Protein AF-A0A7X8LJY2-F1 (afdb_monomer_lite)

Sequence (165 aa):
MREQTPYDGSWGANAQLALDTINMRPTRGIPTSSGNCMQWSHIETLSGNPPGSYPDNPEQVYLDYRLRTGTCYIDQWIPKNPLSMKDRGFTSDTNREATTGAETIVRDGLVIDSPKAAVEHMEKFVFPHYLRWKKELQANIEAEVAKRIAAEVTVQELFAFFEVN

Radius of gyration: 21.51 Å; chains: 1; bounding box: 52×49×56 Å

pLDDT: mean 88.89, std 12.94, range [32.5, 98.25]

Foldseek 3Di:
DDDDDPQPPFFDPLRVQVVCVVVVHDDDADADADDDDLAQVLLCVQLVHDPPVCVVPQQVSNLSNCVSNSYQHYPDSCSCPSVLQYRPGNDPPRDDAPVRDDPWHADPNFTDPDPVSVVVCCVVPVVVVVVVVVVVCVVPVVVVVVVVVVVNVVVSVSRTGDPPD

Secondary structure (DSSP, 8-state):
-PPPPTTTT-B-HHHHHHHHHHTT---SS--BS------HHHHHHHHTPPTTHHHHSHHHHHHHHHHHTTBS--S---TTGGGGT-TTS--TTSPP-TTTT-SS-EETTEE--SHHHHHHHIIIIIHHHHHHHHHHHHHTHHHHHHHHHHHHHHHHHHHHB----

Structure (mmCIF, N/CA/C/O backbone):
data_AF-A0A7X8LJY2-F1
#
_entry.id   AF-A0A7X8LJY2-F1
#
loop_
_atom_site.group_PDB
_atom_site.id
_atom_site.type_symbol
_atom_site.label_atom_id
_atom_site.label_alt_id
_atom_site.label_comp_id
_atom_site.label_asym_id
_atom_site.label_entity_id
_atom_site.label_seq_id
_atom_site.pdbx_PDB_ins_code
_atom_site.Cartn_x
_atom_site.Cartn_y
_atom_site.Cartn_z
_atom_site.occupancy
_atom_site.B_iso_or_equiv
_atom_site.auth_seq_id
_atom_site.auth_comp_id
_atom_site.auth_asym_id
_atom_site.auth_atom_id
_atom_site.pdbx_PDB_model_num
ATOM 1 N N . MET A 1 1 ? -3.889 29.029 25.581 1.00 40.31 1 MET A N 1
ATOM 2 C CA . MET A 1 1 ? -5.077 28.581 24.825 1.00 40.31 1 MET A CA 1
ATOM 3 C C . MET A 1 1 ? -4.573 27.702 23.701 1.00 40.31 1 MET A C 1
ATOM 5 O O . MET A 1 1 ? -3.695 28.162 22.988 1.00 40.31 1 MET A O 1
ATOM 9 N N . ARG A 1 2 ? -5.021 26.446 23.596 1.00 48.47 2 ARG A N 1
ATOM 10 C CA . ARG A 1 2 ? -4.807 25.686 22.356 1.00 48.47 2 ARG A CA 1
ATOM 11 C C . ARG A 1 2 ? -5.765 26.265 21.318 1.00 48.47 2 ARG A C 1
ATOM 13 O O . ARG A 1 2 ? -6.932 26.462 21.648 1.00 48.47 2 ARG A O 1
ATOM 20 N N . GLU A 1 3 ? -5.258 26.596 20.137 1.00 48.84 3 GLU A N 1
ATOM 21 C CA . GLU A 1 3 ? -6.114 26.860 18.981 1.00 48.84 3 GLU A CA 1
ATOM 22 C C . GLU A 1 3 ? -6.939 25.603 18.716 1.00 48.84 3 GLU A C 1
ATOM 24 O O . GLU A 1 3 ? -6.380 24.505 18.667 1.00 48.84 3 GLU A O 1
ATOM 29 N N . GLN A 1 4 ? -8.259 25.764 18.614 1.00 50.59 4 GLN A N 1
ATOM 30 C CA . GLN A 1 4 ? -9.123 24.675 18.183 1.00 50.59 4 GLN A CA 1
ATOM 31 C C . GLN A 1 4 ? -8.811 24.387 16.724 1.00 50.59 4 GLN A C 1
ATOM 33 O O . GLN A 1 4 ? -8.939 25.266 15.869 1.00 50.59 4 GLN A O 1
ATOM 38 N N . THR A 1 5 ? -8.379 23.165 16.444 1.00 54.94 5 THR A N 1
ATOM 39 C CA . THR A 1 5 ? -8.263 22.712 15.063 1.00 54.94 5 THR A CA 1
ATOM 40 C C . THR A 1 5 ? -9.654 22.317 14.560 1.00 54.94 5 THR A C 1
ATOM 42 O O . THR A 1 5 ? -10.510 21.954 15.370 1.00 54.94 5 THR A O 1
ATOM 45 N N . PRO A 1 6 ? -9.913 22.317 13.240 1.00 56.78 6 PRO A N 1
ATOM 46 C CA . PRO A 1 6 ? -11.151 21.755 12.681 1.00 56.78 6 PRO A CA 1
ATOM 47 C C . PRO A 1 6 ? -11.368 20.262 13.016 1.00 56.78 6 PRO A C 1
ATOM 49 O O . PRO A 1 6 ? -12.396 19.697 12.660 1.00 56.78 6 PRO A O 1
ATOM 52 N N . TYR A 1 7 ? -10.418 19.631 13.712 1.00 58.66 7 TYR A N 1
ATOM 53 C CA . TYR A 1 7 ? -10.412 18.233 14.127 1.00 58.66 7 TYR A CA 1
ATOM 54 C C . TYR A 1 7 ? -10.678 18.049 15.630 1.00 58.66 7 TYR A C 1
ATOM 56 O O . TYR A 1 7 ? -10.609 16.936 16.153 1.00 58.66 7 TYR A O 1
ATOM 64 N N . ASP A 1 8 ? -10.966 19.125 16.362 1.00 59.38 8 ASP A N 1
ATOM 65 C CA . ASP A 1 8 ? -11.275 19.052 17.785 1.00 59.38 8 ASP A CA 1
ATOM 66 C C . ASP A 1 8 ? -12.673 18.435 17.994 1.00 59.38 8 ASP A C 1
ATOM 68 O O . ASP A 1 8 ? -13.694 19.040 17.679 1.00 59.38 8 ASP A O 1
ATOM 72 N N . GLY A 1 9 ? -12.722 17.226 18.569 1.00 61.38 9 GLY A N 1
ATOM 73 C CA . GLY A 1 9 ? -13.963 16.594 19.045 1.00 61.38 9 GLY A CA 1
ATOM 74 C C . GLY A 1 9 ? -14.630 15.566 18.120 1.00 61.38 9 GLY A C 1
ATOM 75 O O . GLY A 1 9 ? -15.662 15.025 18.504 1.00 61.38 9 GLY A O 1
ATOM 76 N N . SER A 1 10 ? -14.052 15.241 16.959 1.00 67.75 10 SER A N 1
ATOM 77 C CA . SER A 1 10 ? -14.637 14.310 15.971 1.00 67.75 10 SER A CA 1
ATOM 78 C C . SER A 1 10 ? -13.785 13.063 15.683 1.00 67.75 10 SER A C 1
ATOM 80 O O . SER A 1 10 ? -13.842 12.493 14.601 1.00 67.75 10 SER A O 1
ATOM 82 N N . TRP A 1 11 ? -12.986 12.604 16.645 1.00 75.62 11 TRP A N 1
ATOM 83 C CA . TRP A 1 11 ? -12.017 11.527 16.423 1.00 75.62 11 TRP A CA 1
ATOM 84 C C . TRP A 1 11 ? -12.718 10.174 16.260 1.00 75.62 11 TRP A C 1
ATOM 86 O O . TRP A 1 11 ? -13.494 9.768 17.125 1.00 75.62 11 TRP A O 1
ATOM 96 N N . GLY A 1 12 ? -12.397 9.449 15.186 1.00 81.75 12 GLY A N 1
ATOM 97 C CA . GLY A 1 12 ? -12.793 8.053 15.007 1.00 81.75 12 GLY A CA 1
ATOM 98 C C . GLY A 1 12 ? -12.291 7.155 16.149 1.00 81.75 12 GLY A C 1
ATOM 99 O O . GLY A 1 12 ? -11.300 7.461 16.817 1.00 81.75 12 GLY A O 1
ATOM 100 N N . ALA A 1 13 ? -12.945 6.007 16.362 1.00 89.31 13 ALA A N 1
ATOM 101 C CA . ALA A 1 13 ? -12.645 5.102 17.483 1.00 89.31 13 ALA A CA 1
ATOM 102 C C . ALA A 1 13 ? -11.156 4.712 17.582 1.00 89.31 13 ALA A C 1
ATOM 104 O O . ALA A 1 13 ? -10.594 4.674 18.676 1.00 89.31 13 ALA A O 1
ATOM 105 N N . ASN A 1 14 ? -10.495 4.473 16.445 1.00 92.25 14 ASN A N 1
ATOM 106 C CA . ASN A 1 14 ? -9.077 4.108 16.418 1.00 92.25 14 ASN A CA 1
ATOM 107 C C . ASN A 1 14 ? -8.152 5.294 16.706 1.00 92.25 14 ASN A C 1
ATOM 109 O O . ASN A 1 14 ? -7.110 5.123 17.337 1.00 92.25 14 ASN A O 1
ATOM 113 N N . ALA A 1 15 ? -8.523 6.498 16.275 1.00 90.00 15 ALA A N 1
ATOM 114 C CA . ALA A 1 15 ? -7.761 7.705 16.572 1.00 90.00 15 ALA A CA 1
ATOM 115 C C . ALA A 1 15 ? -7.847 8.037 18.074 1.00 90.00 15 ALA A C 1
ATOM 117 O O . ALA A 1 15 ? -6.838 8.360 18.703 1.00 90.00 15 ALA A O 1
ATOM 118 N N . GLN A 1 16 ? -9.022 7.838 18.682 1.00 89.06 16 GLN A N 1
ATOM 119 C CA . GLN A 1 16 ? -9.191 7.921 20.132 1.00 89.06 16 GLN A CA 1
ATOM 120 C C . GLN A 1 16 ? -8.395 6.828 20.866 1.00 89.06 16 GLN A C 1
ATOM 122 O O . GLN A 1 16 ? -7.699 7.133 21.833 1.00 89.06 16 GLN A O 1
ATOM 127 N N . LEU A 1 17 ? -8.409 5.581 20.374 1.00 91.69 17 LEU A N 1
ATOM 128 C CA . LEU A 1 17 ? -7.574 4.492 20.901 1.00 91.69 17 LEU A CA 1
ATOM 129 C C . LEU A 1 17 ? -6.084 4.867 20.893 1.00 91.69 17 LEU A C 1
ATOM 131 O O . LEU A 1 17 ? -5.381 4.615 21.876 1.00 91.69 17 LEU A O 1
ATOM 135 N N . ALA A 1 18 ? -5.598 5.480 19.812 1.00 92.38 18 ALA A N 1
ATOM 136 C CA . ALA A 1 18 ? -4.219 5.947 19.713 1.00 92.38 18 ALA A CA 1
ATOM 137 C C . ALA A 1 18 ? -3.913 7.036 20.749 1.00 92.38 18 ALA A C 1
ATOM 139 O O . ALA A 1 18 ? -2.926 6.928 21.480 1.00 92.38 18 ALA A O 1
ATOM 140 N N . LEU A 1 19 ? -4.783 8.042 20.875 1.00 91.00 19 LEU A N 1
ATOM 141 C CA . LEU A 1 19 ? -4.632 9.118 21.855 1.00 91.00 19 LEU A CA 1
ATOM 142 C C . LEU A 1 19 ? -4.649 8.597 23.299 1.00 91.00 19 LEU A C 1
ATOM 144 O O . LEU A 1 19 ? -3.821 9.005 24.115 1.00 91.00 19 LEU A O 1
ATOM 148 N N . ASP A 1 20 ? -5.569 7.694 23.632 1.00 92.75 20 ASP A N 1
ATOM 149 C CA . ASP A 1 20 ? -5.651 7.096 24.966 1.00 92.75 20 ASP A CA 1
ATOM 150 C C . ASP A 1 20 ? -4.409 6.259 25.284 1.00 92.75 20 ASP A C 1
ATOM 152 O O . ASP A 1 20 ? -3.886 6.341 26.398 1.00 92.75 20 ASP A O 1
ATOM 156 N N . THR A 1 21 ? -3.888 5.533 24.290 1.00 94.50 21 THR A N 1
ATOM 157 C CA . THR A 1 21 ? -2.645 4.759 24.413 1.00 94.50 21 THR A CA 1
ATOM 158 C C . THR A 1 21 ? -1.438 5.672 24.650 1.00 94.50 21 THR A C 1
ATOM 160 O O . THR A 1 21 ? -0.659 5.417 25.564 1.00 94.50 21 THR A O 1
ATOM 163 N N . ILE A 1 22 ? -1.300 6.772 23.898 1.00 94.12 22 ILE A N 1
ATOM 164 C CA . ILE A 1 22 ? -0.229 7.772 24.095 1.00 94.12 22 ILE A CA 1
ATOM 165 C C . ILE A 1 22 ? -0.303 8.391 25.497 1.00 94.12 22 ILE A C 1
ATOM 167 O O . ILE A 1 22 ? 0.721 8.615 26.139 1.00 94.12 22 ILE A O 1
ATOM 171 N N . ASN A 1 23 ? -1.516 8.630 25.997 1.00 96.12 23 ASN A N 1
ATOM 172 C CA . ASN A 1 23 ? -1.750 9.148 27.345 1.00 96.12 23 ASN A CA 1
ATOM 173 C C . ASN A 1 23 ? -1.626 8.083 28.447 1.00 96.12 23 ASN A C 1
ATOM 175 O O . ASN A 1 23 ? -1.959 8.368 29.598 1.00 96.12 23 ASN A O 1
ATOM 179 N N . MET A 1 24 ? -1.167 6.870 28.116 1.00 95.75 24 MET A N 1
ATOM 180 C CA . MET A 1 24 ? -0.965 5.763 29.055 1.00 95.75 24 MET A CA 1
ATOM 181 C C . MET A 1 24 ? -2.237 5.372 29.824 1.00 95.75 24 MET A C 1
ATOM 183 O O . MET A 1 24 ? -2.173 4.882 30.954 1.00 95.75 24 MET A O 1
ATOM 187 N N . ARG A 1 25 ? -3.413 5.590 29.228 1.00 96.50 25 ARG A N 1
ATOM 188 C CA . ARG A 1 25 ? -4.679 5.116 29.792 1.00 96.50 25 ARG A CA 1
ATOM 189 C C . ARG A 1 25 ? -4.815 3.613 29.525 1.00 96.50 25 ARG A C 1
ATOM 191 O O . ARG A 1 25 ? -4.350 3.142 28.489 1.00 96.50 25 ARG A O 1
ATOM 198 N N . PRO A 1 26 ? -5.470 2.844 30.411 1.00 96.06 26 PRO A N 1
ATOM 199 C CA . PRO A 1 26 ? -5.818 1.462 30.102 1.00 96.06 26 PRO A CA 1
ATOM 200 C C . PRO A 1 26 ? -6.718 1.402 28.862 1.00 96.06 26 PRO A C 1
ATOM 202 O O . PRO A 1 26 ? -7.824 1.942 28.870 1.00 96.06 26 PRO A O 1
ATOM 205 N N . THR A 1 27 ? -6.255 0.740 27.805 1.00 94.88 27 THR A N 1
ATOM 206 C CA . THR A 1 27 ? -6.997 0.561 26.552 1.00 94.88 27 THR A CA 1
ATOM 207 C C . THR A 1 27 ? -7.187 -0.920 26.236 1.00 94.88 27 THR A C 1
ATOM 209 O O . THR A 1 27 ? -6.464 -1.790 26.725 1.00 94.88 27 THR A O 1
ATOM 212 N N . ARG A 1 28 ? -8.194 -1.226 25.412 1.00 93.00 28 ARG A N 1
ATOM 213 C CA . ARG A 1 28 ? -8.397 -2.560 24.839 1.00 93.00 28 ARG A CA 1
ATOM 214 C C . ARG A 1 28 ? -8.115 -2.494 23.342 1.00 93.00 28 ARG A C 1
ATOM 216 O O . ARG A 1 28 ? -8.880 -1.878 22.610 1.00 93.00 28 ARG A O 1
ATOM 223 N N . GLY A 1 29 ? -7.055 -3.170 22.908 1.00 91.12 29 GLY A N 1
ATOM 224 C CA . GLY A 1 29 ? -6.587 -3.162 21.520 1.00 91.12 29 GLY A CA 1
ATOM 225 C C . GLY A 1 29 ? -5.207 -2.523 21.387 1.00 91.12 29 GLY A C 1
ATOM 226 O O . GLY A 1 29 ? -4.613 -2.106 22.377 1.00 91.12 29 GLY A O 1
ATOM 227 N N . ILE A 1 30 ? -4.691 -2.482 20.159 1.00 91.69 30 ILE A N 1
ATOM 228 C CA . ILE A 1 30 ? -3.392 -1.886 19.831 1.00 91.69 30 ILE A CA 1
ATOM 229 C C . ILE A 1 30 ? -3.631 -0.909 18.675 1.00 91.69 30 ILE A C 1
ATOM 231 O O . ILE A 1 30 ? -4.089 -1.359 17.623 1.00 91.69 30 ILE A O 1
ATOM 235 N N . PRO A 1 31 ? -3.367 0.400 18.839 1.00 92.81 31 PRO A N 1
ATOM 236 C CA . PRO A 1 31 ? -3.426 1.327 17.718 1.00 92.81 31 PRO A CA 1
ATOM 237 C C . PRO A 1 31 ? -2.319 0.988 16.717 1.00 92.81 31 PRO A C 1
ATOM 239 O O . PRO A 1 31 ? -1.178 0.723 17.104 1.00 92.81 31 PRO A O 1
ATOM 242 N N . THR A 1 32 ? -2.643 1.002 15.427 1.00 90.56 32 THR A N 1
ATOM 243 C CA . THR A 1 32 ? -1.694 0.699 14.353 1.00 90.56 32 THR A CA 1
ATOM 244 C C . THR A 1 32 ? -1.631 1.834 13.334 1.00 90.56 32 THR A C 1
ATOM 246 O O . THR A 1 32 ? -2.608 2.533 13.080 1.00 90.56 32 THR A O 1
ATOM 249 N N . SER A 1 33 ? -0.451 2.027 12.748 1.00 82.19 33 SER A N 1
ATOM 250 C CA . SER A 1 33 ? -0.214 2.967 11.639 1.00 82.19 33 SER A CA 1
ATOM 251 C C . SER A 1 33 ? 0.277 2.269 10.366 1.00 82.19 33 SER A C 1
ATOM 253 O O . SER A 1 33 ? 0.356 2.876 9.302 1.00 82.19 33 SER A O 1
ATOM 255 N N . SER A 1 34 ? 0.647 0.987 10.465 1.00 77.56 34 SER A N 1
ATOM 256 C CA . SER A 1 34 ? 1.225 0.205 9.371 1.00 77.56 34 SER A CA 1
ATOM 257 C C . SER A 1 34 ? 0.875 -1.278 9.504 1.00 77.56 34 SER A C 1
ATOM 259 O O . SER A 1 34 ? 0.621 -1.775 10.600 1.00 77.56 34 SER A O 1
ATOM 261 N N . GLY A 1 35 ? 0.847 -1.987 8.369 1.00 83.62 35 GLY A N 1
ATOM 262 C CA . GLY A 1 35 ? 0.637 -3.439 8.332 1.00 83.62 35 GLY A CA 1
ATOM 263 C C . GLY A 1 35 ? -0.054 -3.912 7.057 1.00 83.62 35 GLY A C 1
ATOM 264 O O . GLY A 1 35 ? -1.269 -4.035 7.030 1.00 83.62 35 GLY A O 1
ATOM 265 N N . ASN A 1 36 ? 0.693 -4.155 5.981 1.00 87.00 36 ASN A N 1
ATOM 266 C CA . ASN A 1 36 ? 0.108 -4.620 4.720 1.00 87.00 36 ASN A CA 1
ATOM 267 C C . ASN A 1 36 ? -0.026 -6.147 4.722 1.00 87.00 36 ASN A C 1
ATOM 269 O O . ASN A 1 36 ? 0.963 -6.859 4.549 1.00 87.00 36 ASN A O 1
ATOM 273 N N . CYS A 1 37 ? -1.245 -6.656 4.901 1.00 92.12 37 CYS A N 1
ATOM 274 C CA . CYS A 1 37 ? -1.529 -8.070 4.682 1.00 92.12 37 CYS A CA 1
ATOM 275 C C . CYS A 1 37 ? -1.733 -8.340 3.186 1.00 92.12 37 CYS A C 1
ATOM 277 O O . CYS A 1 37 ? -2.467 -7.611 2.522 1.00 92.12 37 CYS A O 1
ATOM 279 N N . MET A 1 38 ? -1.084 -9.386 2.670 1.00 93.12 38 MET A N 1
ATOM 280 C CA . MET A 1 38 ? -1.198 -9.805 1.266 1.00 93.12 38 MET A CA 1
ATOM 281 C C . MET A 1 38 ? -2.064 -11.057 1.079 1.00 93.12 38 MET A C 1
ATOM 283 O O . MET A 1 38 ? -2.393 -11.401 -0.049 1.00 93.12 38 MET A O 1
ATOM 287 N N . GLN A 1 39 ? -2.430 -11.738 2.166 1.00 95.00 39 GLN A N 1
ATOM 288 C CA . GLN A 1 39 ? -3.201 -12.978 2.130 1.00 95.00 39 GLN A CA 1
ATOM 289 C C . GLN A 1 39 ? -4.690 -12.680 2.320 1.00 95.00 39 GLN A C 1
ATOM 291 O O . GLN A 1 39 ? -5.097 -12.176 3.368 1.00 95.00 39 GLN A O 1
ATOM 296 N N . TRP A 1 40 ? -5.498 -13.000 1.310 1.00 96.12 40 TRP A N 1
ATOM 297 C CA . TRP A 1 40 ? -6.913 -12.616 1.236 1.00 96.12 40 TRP A CA 1
ATOM 298 C C . TRP A 1 40 ? -7.721 -13.167 2.411 1.00 96.12 40 TRP A C 1
ATOM 300 O O . TRP A 1 40 ? -8.398 -12.411 3.097 1.00 96.12 40 TRP A O 1
ATOM 310 N N . SER A 1 41 ? -7.556 -14.449 2.724 1.00 96.69 41 SER A N 1
ATOM 311 C CA . SER A 1 41 ? -8.233 -15.127 3.833 1.00 96.69 41 SER A CA 1
ATOM 312 C C . SER A 1 41 ? -7.968 -14.473 5.190 1.00 96.69 41 SER A C 1
ATOM 314 O O . SER A 1 41 ? -8.858 -14.436 6.040 1.00 96.69 41 SER A O 1
ATOM 316 N N . HIS A 1 42 ? -6.773 -13.914 5.409 1.00 96.62 42 HIS A N 1
ATOM 317 C CA . HIS A 1 42 ? -6.476 -13.155 6.625 1.00 96.62 42 HIS A CA 1
ATOM 318 C C . HIS A 1 42 ? -7.202 -11.810 6.640 1.00 96.62 42 HIS A C 1
ATOM 320 O O . HIS A 1 42 ? -7.757 -11.442 7.674 1.00 96.62 42 HIS A O 1
ATOM 326 N N . ILE A 1 43 ? -7.228 -11.096 5.510 1.00 97.06 43 ILE A N 1
ATOM 327 C CA . ILE A 1 43 ? -7.958 -9.829 5.375 1.00 97.06 43 ILE A CA 1
ATOM 328 C C . ILE A 1 43 ? -9.454 -10.068 5.624 1.00 97.06 43 ILE A C 1
ATOM 330 O O . ILE A 1 43 ? -10.061 -9.367 6.428 1.00 97.06 43 ILE A O 1
ATOM 334 N N . GLU A 1 44 ? -10.046 -11.096 5.020 1.00 97.88 44 GLU A N 1
ATOM 335 C CA . GLU A 1 44 ? -11.458 -11.472 5.193 1.00 97.88 44 GLU A CA 1
ATOM 336 C C . GLU A 1 44 ? -11.765 -11.859 6.645 1.00 97.88 44 GLU A C 1
ATOM 338 O O . GLU A 1 44 ? -12.670 -11.304 7.264 1.00 97.88 44 GLU A O 1
ATOM 343 N N . THR A 1 45 ? -10.945 -12.727 7.244 1.00 97.56 45 THR A N 1
ATOM 344 C CA . THR A 1 45 ? -11.130 -13.163 8.638 1.00 97.56 45 THR A CA 1
ATOM 345 C C . THR A 1 45 ? -11.057 -11.988 9.614 1.00 97.56 45 THR A C 1
ATOM 347 O O . THR A 1 45 ? -11.903 -11.856 10.497 1.00 97.56 45 THR A O 1
ATOM 350 N N . LEU A 1 46 ? -10.056 -11.116 9.464 1.00 95.81 46 LEU A N 1
ATOM 351 C CA . LEU A 1 46 ? -9.826 -9.997 10.381 1.00 95.81 46 LEU A CA 1
ATOM 352 C C . LEU A 1 46 ? -10.793 -8.830 10.134 1.00 95.81 46 LEU A C 1
ATOM 354 O O . LEU A 1 46 ? -11.175 -8.145 11.083 1.00 95.81 46 LEU A O 1
ATOM 358 N N . SER A 1 47 ? -11.246 -8.638 8.893 1.00 96.06 47 SER A N 1
ATOM 359 C CA . SER A 1 47 ? -12.356 -7.732 8.565 1.00 96.06 47 SER A CA 1
ATOM 360 C C . SER A 1 47 ? -13.720 -8.286 8.987 1.00 96.06 47 SER A C 1
ATOM 362 O O . SER A 1 47 ? -14.682 -7.532 9.074 1.00 96.06 47 SER A O 1
ATOM 364 N N . GLY A 1 48 ? -13.817 -9.588 9.275 1.00 97.31 48 GLY A N 1
ATOM 365 C CA . GLY A 1 48 ? -15.066 -10.300 9.543 1.00 97.31 48 GLY A CA 1
ATOM 366 C C . GLY A 1 48 ? -16.010 -10.386 8.345 1.00 97.31 48 GLY A C 1
ATOM 367 O O . GLY A 1 48 ? -17.203 -10.613 8.548 1.00 97.31 48 GLY A O 1
ATOM 368 N N . ASN A 1 49 ? -15.494 -10.197 7.131 1.00 98.06 49 ASN A N 1
ATOM 369 C CA . ASN A 1 49 ? -16.238 -10.445 5.906 1.00 98.06 49 ASN A CA 1
ATOM 370 C C . ASN A 1 49 ? -16.194 -11.946 5.541 1.00 98.06 49 ASN A C 1
ATOM 372 O O . ASN A 1 49 ? -15.254 -12.648 5.927 1.00 98.06 49 ASN A O 1
ATOM 376 N N . PRO A 1 50 ? -17.198 -12.478 4.814 1.00 97.81 50 PRO A N 1
ATOM 377 C CA . PRO A 1 50 ? -17.216 -13.883 4.412 1.00 97.81 50 PRO A CA 1
ATOM 378 C C . PRO A 1 50 ? -16.015 -14.271 3.528 1.00 97.81 50 PRO A C 1
ATOM 380 O O . PRO A 1 50 ? -15.517 -13.423 2.779 1.00 97.81 50 PRO A O 1
ATOM 383 N N . PRO A 1 51 ? -15.585 -15.548 3.545 1.00 97.62 51 PRO A N 1
ATOM 384 C CA . PRO A 1 51 ? -14.562 -16.038 2.627 1.00 97.62 51 PRO A CA 1
ATOM 385 C C . PRO A 1 51 ? -14.916 -15.777 1.157 1.00 97.62 51 PRO A C 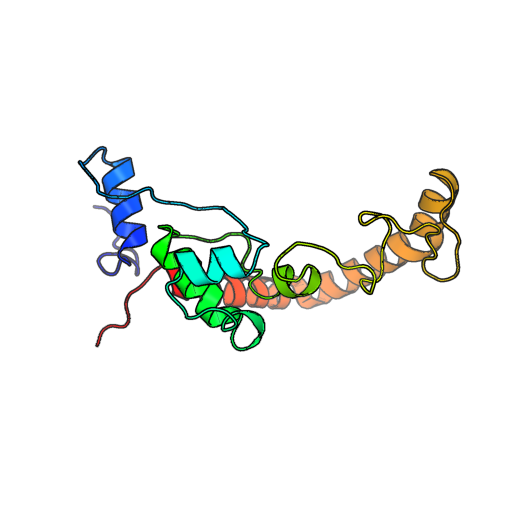1
ATOM 387 O O . PRO A 1 51 ? -16.036 -16.066 0.733 1.00 97.62 51 PRO A O 1
ATOM 390 N N . GLY A 1 52 ? -13.956 -15.269 0.385 1.00 96.19 52 GLY A N 1
ATOM 391 C CA . GLY A 1 52 ? -14.107 -14.932 -1.036 1.00 96.19 52 GLY A CA 1
ATOM 392 C C . GLY A 1 52 ? -14.623 -13.518 -1.324 1.00 96.19 52 GLY A C 1
ATOM 393 O O . GLY A 1 52 ? -14.721 -13.144 -2.488 1.00 96.19 52 GLY A O 1
ATOM 394 N N . SER A 1 53 ? -14.923 -12.718 -0.300 1.00 97.44 53 SER A N 1
ATOM 395 C CA . SER A 1 53 ? -15.389 -11.331 -0.453 1.00 97.44 53 SER A CA 1
ATOM 396 C C . SER A 1 53 ? -14.310 -10.350 -0.917 1.00 97.44 53 SER A C 1
ATOM 398 O O . SER A 1 53 ? -14.621 -9.341 -1.550 1.00 97.44 53 SER A O 1
ATOM 400 N N . TYR A 1 54 ? -13.040 -10.619 -0.614 1.00 97.31 54 TYR A N 1
ATOM 401 C CA . TYR A 1 54 ? -11.945 -9.708 -0.917 1.00 97.31 54 TYR A CA 1
ATOM 402 C C . TYR A 1 54 ? -11.729 -9.446 -2.419 1.00 97.31 54 TYR A C 1
ATOM 404 O O . TYR A 1 54 ? -11.624 -8.277 -2.787 1.00 97.31 54 TYR A O 1
ATOM 412 N N . PRO A 1 55 ? -11.667 -10.455 -3.315 1.00 96.12 55 PRO A N 1
ATOM 413 C CA . PRO A 1 55 ? -11.531 -10.189 -4.749 1.00 96.12 55 PRO A CA 1
ATOM 414 C C . PRO A 1 55 ? -12.723 -9.426 -5.348 1.00 96.12 55 PRO A C 1
ATOM 416 O O . PRO A 1 55 ? -12.524 -8.671 -6.298 1.00 96.12 55 PRO A O 1
ATOM 419 N N . ASP A 1 56 ? -13.924 -9.581 -4.784 1.00 96.81 56 ASP A N 1
ATOM 420 C CA . ASP A 1 56 ? -15.144 -8.929 -5.274 1.00 96.81 56 ASP A CA 1
ATOM 421 C C . ASP A 1 56 ? -15.253 -7.466 -4.816 1.00 96.81 56 ASP A C 1
ATOM 423 O O . ASP A 1 56 ? -15.725 -6.610 -5.567 1.00 96.81 56 ASP A O 1
ATOM 427 N N . ASN A 1 57 ? -14.803 -7.159 -3.593 1.00 97.44 57 ASN A N 1
ATOM 428 C CA . ASN A 1 57 ? -14.842 -5.809 -3.026 1.00 97.44 57 ASN A CA 1
ATOM 429 C C . ASN A 1 57 ? -13.561 -5.469 -2.233 1.00 97.44 57 ASN A C 1
ATOM 431 O O . ASN A 1 57 ? -13.594 -5.299 -1.008 1.00 97.44 57 ASN A O 1
ATOM 435 N N . PRO A 1 58 ? -12.410 -5.351 -2.918 1.00 97.12 58 PRO A N 1
ATOM 436 C CA . PRO A 1 58 ? -11.105 -5.248 -2.271 1.00 97.12 58 PRO A CA 1
ATOM 437 C C . PRO A 1 58 ? -10.950 -3.974 -1.444 1.00 97.12 58 PRO A C 1
ATOM 439 O O . PRO A 1 58 ? -10.262 -3.992 -0.432 1.00 97.12 58 PRO A O 1
ATOM 442 N N . GLU A 1 59 ? -11.575 -2.867 -1.844 1.00 96.94 59 GLU A N 1
ATOM 443 C CA . GLU A 1 59 ? -11.444 -1.589 -1.138 1.00 96.94 59 GLU A CA 1
ATOM 444 C C . GLU A 1 59 ? -12.184 -1.609 0.203 1.00 96.94 59 GLU A C 1
ATOM 446 O O . GLU A 1 59 ? -11.571 -1.322 1.232 1.00 96.94 59 GLU A O 1
ATOM 451 N N . GLN A 1 60 ? -13.453 -2.034 0.220 1.00 97.38 60 GLN A N 1
ATOM 452 C CA . GLN A 1 60 ? -14.235 -2.080 1.458 1.00 97.38 60 GLN A CA 1
ATOM 453 C C . GLN A 1 60 ? -13.710 -3.142 2.427 1.00 97.38 60 GLN A C 1
ATOM 455 O O . GLN A 1 60 ? -13.504 -2.855 3.602 1.00 97.38 60 GLN A O 1
ATOM 460 N N . VAL A 1 61 ? -13.442 -4.359 1.942 1.00 97.94 61 VAL A N 1
ATOM 461 C CA . VAL A 1 61 ? -12.972 -5.457 2.803 1.00 97.94 61 VAL A CA 1
ATOM 462 C C . VAL A 1 61 ? -11.606 -5.118 3.410 1.00 97.94 61 VAL A C 1
ATOM 464 O O . VAL A 1 61 ? -11.340 -5.435 4.572 1.00 97.94 61 VAL A O 1
ATOM 467 N N . TYR A 1 62 ? -10.745 -4.417 2.663 1.00 96.94 62 TYR A N 1
ATOM 468 C CA . TYR A 1 62 ? -9.481 -3.914 3.194 1.00 96.94 62 TYR A CA 1
ATOM 469 C C . TYR A 1 62 ? -9.684 -2.795 4.216 1.00 96.94 62 TYR A C 1
ATOM 471 O O . TYR A 1 62 ? -9.014 -2.812 5.246 1.00 96.94 62 TYR A O 1
ATOM 479 N N . LEU A 1 63 ? -10.602 -1.850 3.980 1.00 95.31 63 LEU A N 1
ATOM 480 C CA . LEU A 1 63 ? -10.930 -0.802 4.951 1.00 95.31 63 LEU A CA 1
ATOM 481 C C . LEU A 1 63 ? -11.427 -1.406 6.269 1.00 95.31 63 LEU A C 1
ATOM 483 O O . LEU A 1 63 ? -10.893 -1.088 7.330 1.00 95.31 63 LEU A O 1
ATOM 487 N N . ASP A 1 64 ? -12.376 -2.339 6.201 1.00 95.75 64 ASP A N 1
ATOM 488 C CA . ASP A 1 64 ? -12.919 -3.040 7.366 1.00 95.75 64 ASP A CA 1
ATOM 489 C C . ASP A 1 64 ? -11.819 -3.776 8.139 1.00 95.75 64 ASP A C 1
ATOM 491 O O . ASP A 1 64 ? -11.758 -3.706 9.369 1.00 95.75 64 ASP A O 1
ATOM 495 N N . TYR A 1 65 ? -10.917 -4.456 7.422 1.00 95.81 65 TYR A N 1
ATOM 496 C CA . TYR A 1 65 ? -9.729 -5.082 8.001 1.00 95.81 65 TYR A CA 1
ATOM 497 C C . TYR A 1 65 ? -8.882 -4.051 8.753 1.00 95.81 65 TYR A C 1
ATOM 499 O O . TYR A 1 65 ? -8.573 -4.240 9.931 1.00 95.81 65 TYR A O 1
ATOM 507 N N . ARG A 1 66 ? -8.542 -2.934 8.104 1.00 94.62 66 ARG A N 1
ATOM 508 C CA . ARG A 1 66 ? -7.717 -1.879 8.700 1.00 94.62 66 ARG A CA 1
ATOM 509 C C . ARG A 1 66 ? -8.350 -1.301 9.954 1.00 94.62 66 ARG A C 1
ATOM 511 O O . ARG A 1 66 ? -7.707 -1.288 11.005 1.00 94.62 66 ARG A O 1
ATOM 518 N N . LEU A 1 67 ? -9.618 -0.916 9.877 1.00 93.31 67 LEU A N 1
ATOM 519 C 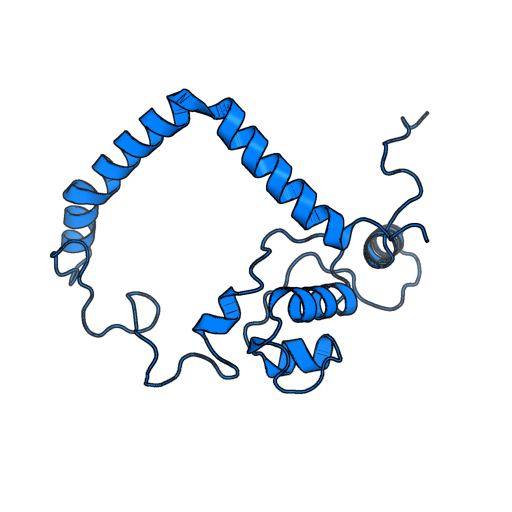CA . LEU A 1 67 ? -10.353 -0.370 11.011 1.00 93.31 67 LEU A CA 1
ATOM 520 C C . LEU A 1 67 ? -10.420 -1.376 12.168 1.00 93.31 67 LEU A C 1
ATOM 522 O O . LEU A 1 67 ? -10.126 -1.019 13.307 1.00 93.31 67 LEU A O 1
ATOM 526 N N . ARG A 1 68 ? -10.700 -2.656 11.902 1.00 93.50 68 ARG A N 1
ATOM 527 C CA . ARG A 1 68 ? -10.747 -3.685 12.957 1.00 93.50 68 ARG A CA 1
ATOM 528 C C . ARG A 1 68 ? -9.384 -4.015 13.561 1.00 93.50 68 ARG A C 1
ATOM 530 O O . ARG A 1 68 ? -9.321 -4.424 14.718 1.00 93.50 68 ARG A O 1
ATOM 537 N N . THR A 1 69 ? -8.297 -3.801 12.822 1.00 93.06 69 THR A N 1
ATOM 538 C CA . THR A 1 69 ? -6.919 -3.941 13.331 1.00 93.06 69 THR A CA 1
ATOM 539 C C . THR A 1 69 ? -6.357 -2.675 13.983 1.00 93.06 69 THR A C 1
ATOM 541 O O . THR A 1 69 ? -5.151 -2.574 14.215 1.00 93.06 69 THR A O 1
ATOM 544 N N . GLY A 1 70 ? -7.219 -1.709 14.311 1.00 92.62 70 GLY A N 1
ATOM 545 C CA . GLY A 1 70 ? -6.833 -0.520 15.066 1.00 92.62 70 GLY A CA 1
ATOM 546 C C . GLY A 1 70 ? -6.115 0.540 14.233 1.00 92.62 70 GLY A C 1
ATOM 547 O O . GLY A 1 70 ? -5.461 1.406 14.812 1.00 92.62 70 GLY A O 1
ATOM 548 N N . THR A 1 71 ? -6.199 0.482 12.897 1.00 93.56 71 THR A N 1
ATOM 549 C CA . THR A 1 71 ? -5.563 1.481 12.031 1.00 93.56 71 THR A CA 1
ATOM 550 C C . THR A 1 71 ? -6.274 2.827 12.168 1.00 93.56 71 THR A C 1
ATOM 552 O O . THR A 1 71 ? -7.474 2.918 11.909 1.00 93.56 71 THR A O 1
ATOM 555 N N . CYS A 1 72 ? -5.545 3.861 12.594 1.00 89.88 72 CYS A N 1
ATOM 556 C CA . CYS A 1 72 ? -6.052 5.235 12.761 1.00 89.88 72 CYS A CA 1
ATOM 557 C C . CYS A 1 72 ? -5.459 6.242 11.762 1.00 89.88 72 CYS A C 1
ATOM 559 O O . CYS A 1 72 ? -5.818 7.413 11.776 1.00 89.88 72 CYS A O 1
ATOM 561 N N . TYR A 1 73 ? -4.503 5.790 10.957 1.00 89.00 73 TYR A N 1
ATOM 562 C CA . TYR A 1 73 ? -3.797 6.530 9.916 1.00 89.00 73 TYR A CA 1
ATOM 563 C C . TYR A 1 73 ? -3.148 5.495 8.993 1.00 89.00 73 TYR A C 1
ATOM 565 O O . TYR A 1 73 ? -2.688 4.457 9.485 1.00 89.00 73 TYR A O 1
ATOM 573 N N . ILE A 1 74 ? -3.084 5.759 7.686 1.00 90.38 74 ILE A N 1
ATOM 574 C CA . ILE A 1 74 ? -2.441 4.842 6.738 1.00 90.38 74 ILE A CA 1
ATOM 575 C C . ILE A 1 74 ? -1.545 5.576 5.744 1.00 90.38 74 ILE A C 1
ATOM 577 O O . ILE A 1 74 ? -1.994 6.462 5.041 1.00 90.38 74 ILE A O 1
ATOM 581 N N . ASP A 1 75 ? -0.283 5.172 5.642 1.00 87.25 75 ASP A N 1
ATOM 582 C CA . ASP A 1 75 ? 0.642 5.722 4.636 1.00 87.25 75 ASP A CA 1
ATOM 583 C C . ASP A 1 75 ? 0.491 5.021 3.270 1.00 87.25 75 ASP A C 1
ATOM 585 O O . ASP A 1 75 ? 0.629 5.615 2.206 1.00 87.25 75 ASP A O 1
ATOM 589 N N . GLN A 1 76 ? 0.155 3.726 3.277 1.00 90.38 76 GLN A N 1
ATOM 590 C CA . GLN A 1 76 ? 0.026 2.919 2.060 1.00 90.38 76 GLN A CA 1
ATOM 591 C C . GLN A 1 76 ? -1.392 2.376 1.889 1.00 90.38 76 GLN A C 1
ATOM 593 O O . GLN A 1 76 ? -1.695 1.240 2.264 1.00 90.38 76 GLN A O 1
ATOM 598 N N . TRP A 1 77 ? -2.268 3.174 1.276 1.00 93.31 77 TRP A N 1
ATOM 599 C CA . TRP A 1 77 ? -3.580 2.707 0.826 1.00 93.31 77 TRP A CA 1
ATOM 600 C C . TRP A 1 77 ? -3.455 1.908 -0.477 1.00 93.31 77 TRP A C 1
ATOM 602 O O . TRP A 1 77 ? -3.554 2.431 -1.585 1.00 93.31 77 TRP A O 1
ATOM 612 N N . ILE A 1 78 ? -3.197 0.606 -0.330 1.00 94.75 78 ILE A N 1
ATOM 613 C CA . ILE A 1 78 ? -2.957 -0.323 -1.444 1.00 94.75 78 ILE A CA 1
ATOM 614 C C . ILE A 1 78 ? -3.931 -1.516 -1.451 1.00 94.75 78 ILE A C 1
ATOM 616 O O . ILE A 1 78 ? -3.499 -2.665 -1.593 1.00 94.75 78 ILE A O 1
ATOM 620 N N . PRO A 1 79 ? -5.255 -1.288 -1.348 1.00 95.69 79 PRO A N 1
ATOM 621 C CA . PRO A 1 79 ? -6.247 -2.354 -1.194 1.00 95.69 79 PRO A CA 1
ATOM 622 C C . PRO A 1 79 ? -6.320 -3.303 -2.391 1.00 95.69 79 PRO A C 1
ATOM 624 O O . PRO A 1 79 ? -6.883 -4.376 -2.267 1.00 95.69 79 PRO A O 1
ATOM 627 N N . LYS A 1 80 ? -5.764 -2.944 -3.553 1.00 96.00 80 LYS A N 1
ATOM 628 C CA . LYS A 1 80 ? -5.728 -3.804 -4.749 1.00 96.00 80 LYS A CA 1
ATOM 629 C C . LYS A 1 80 ? -4.406 -4.547 -4.922 1.00 96.00 80 LYS A C 1
ATOM 631 O O . LYS A 1 80 ? -4.334 -5.464 -5.731 1.00 96.00 80 LYS A O 1
ATOM 636 N N . ASN A 1 81 ? -3.362 -4.189 -4.173 1.00 93.00 81 ASN A N 1
ATOM 637 C CA . ASN A 1 81 ? -2.051 -4.821 -4.317 1.00 93.00 81 ASN A CA 1
ATOM 638 C C . ASN A 1 81 ? -2.087 -6.335 -4.027 1.00 93.00 81 ASN A C 1
ATOM 640 O O . ASN A 1 81 ? -1.530 -7.097 -4.824 1.00 93.00 81 ASN A O 1
ATOM 644 N N . PRO A 1 82 ? -2.802 -6.816 -2.985 1.00 93.25 82 PRO A N 1
ATOM 645 C CA . PRO A 1 82 ? -2.944 -8.252 -2.748 1.00 93.25 82 PRO A CA 1
ATOM 646 C C . PRO A 1 82 ? -3.602 -9.018 -3.900 1.00 93.25 82 PRO A C 1
ATOM 648 O O . PRO A 1 82 ? -3.366 -10.219 -4.028 1.00 93.25 82 PRO A O 1
ATOM 651 N N . LEU A 1 83 ? -4.363 -8.362 -4.789 1.00 92.62 83 LEU A N 1
ATOM 652 C CA . LEU A 1 83 ? -4.975 -9.040 -5.937 1.00 92.62 83 LEU A CA 1
ATOM 653 C C . LEU A 1 83 ? -3.937 -9.649 -6.891 1.00 92.62 83 LEU A C 1
ATOM 655 O O . LEU A 1 83 ? -4.193 -10.686 -7.497 1.00 92.62 83 LEU A O 1
ATOM 659 N N . SER A 1 84 ? -2.745 -9.051 -6.974 1.00 86.94 84 SER A N 1
ATOM 660 C CA . SER A 1 84 ? -1.636 -9.569 -7.787 1.00 86.94 84 SER A CA 1
ATOM 661 C C . SER A 1 84 ? -1.041 -10.877 -7.248 1.00 86.94 84 SER A C 1
ATOM 663 O O . SER A 1 84 ? -0.472 -11.660 -8.009 1.00 86.94 84 SER A O 1
ATOM 665 N N . MET A 1 85 ? -1.179 -11.122 -5.942 1.00 83.81 85 MET A N 1
ATOM 666 C CA . MET A 1 85 ? -0.597 -12.262 -5.238 1.00 83.81 85 MET A CA 1
ATOM 667 C C . MET A 1 85 ? -1.605 -13.374 -4.947 1.00 83.81 85 MET A C 1
ATOM 669 O O . MET A 1 85 ? -1.172 -14.438 -4.543 1.00 83.81 85 MET A O 1
ATOM 673 N N . LYS A 1 86 ? -2.914 -13.191 -5.155 1.00 86.62 86 LYS A N 1
ATOM 674 C CA . LYS A 1 86 ? -3.941 -14.171 -4.738 1.00 86.62 86 LYS A CA 1
ATOM 675 C C . LYS A 1 86 ? -3.886 -14.481 -3.227 1.00 86.62 86 LYS A C 1
ATOM 677 O O . LYS A 1 86 ? -3.135 -13.867 -2.475 1.00 86.62 86 LYS A O 1
ATOM 682 N N . ASP A 1 87 ? -4.706 -15.422 -2.757 1.00 91.00 87 ASP A N 1
ATOM 683 C CA . ASP A 1 87 ? -4.796 -15.743 -1.326 1.00 91.00 87 ASP A CA 1
ATOM 684 C C . ASP A 1 87 ? -3.466 -16.248 -0.734 1.00 91.00 87 ASP A C 1
ATOM 686 O O . ASP A 1 87 ? -3.062 -15.828 0.343 1.00 91.00 87 ASP A O 1
ATOM 690 N N . ARG A 1 88 ? -2.741 -17.120 -1.443 1.00 89.12 88 ARG A N 1
ATOM 691 C CA . ARG A 1 88 ? -1.554 -17.810 -0.895 1.00 89.12 88 ARG A CA 1
ATOM 692 C C . ARG A 1 88 ? -0.235 -17.391 -1.541 1.00 89.12 88 ARG A C 1
ATOM 694 O O . ARG A 1 88 ? 0.731 -18.151 -1.506 1.00 89.12 88 ARG A O 1
ATOM 701 N N . GLY A 1 89 ? -0.182 -16.188 -2.105 1.00 86.56 89 GLY A N 1
ATOM 702 C CA . GLY A 1 89 ? 0.975 -15.714 -2.859 1.00 86.56 89 GLY A CA 1
ATOM 703 C C . GLY A 1 89 ? 0.962 -16.164 -4.323 1.00 86.56 89 GLY A C 1
ATOM 704 O O . GLY A 1 89 ? 0.056 -16.865 -4.778 1.00 86.56 89 GLY A O 1
ATOM 705 N N . PHE A 1 90 ? 1.975 -15.720 -5.072 1.00 85.94 90 PHE A N 1
ATOM 706 C CA . PHE A 1 90 ? 2.041 -15.905 -6.520 1.00 85.94 90 PHE A CA 1
ATOM 707 C C . PHE A 1 90 ? 1.847 -17.361 -6.944 1.00 85.94 90 PHE A C 1
ATOM 709 O O . PHE A 1 90 ? 2.526 -18.268 -6.457 1.00 85.94 90 PHE A O 1
ATOM 716 N N . THR A 1 91 ? 0.967 -17.563 -7.914 1.00 82.81 91 THR A N 1
ATOM 717 C CA . THR A 1 91 ? 0.682 -18.867 -8.505 1.00 82.81 91 THR A CA 1
ATOM 718 C C . THR A 1 91 ? 1.577 -19.117 -9.724 1.00 82.81 91 THR A C 1
ATOM 720 O O . THR A 1 91 ? 2.378 -18.264 -10.119 1.00 82.81 91 THR A O 1
ATOM 723 N N . SER A 1 92 ? 1.514 -20.319 -10.301 1.00 81.50 92 SER A N 1
ATOM 724 C CA . SER A 1 92 ? 2.323 -20.687 -11.475 1.00 81.50 92 SER A CA 1
ATOM 725 C C . SER A 1 92 ? 1.966 -19.883 -12.729 1.00 81.50 92 SER A C 1
ATOM 727 O O . SER A 1 92 ? 2.819 -19.684 -13.584 1.00 81.50 92 SER A O 1
ATOM 729 N N . ASP A 1 93 ? 0.730 -19.393 -12.821 1.00 82.12 93 ASP A N 1
ATOM 730 C CA . ASP A 1 93 ? 0.238 -18.496 -13.871 1.00 82.12 93 ASP A CA 1
ATOM 731 C C . ASP A 1 93 ? 0.584 -17.017 -13.624 1.00 82.12 93 ASP A C 1
ATOM 733 O O . ASP A 1 93 ? 0.269 -16.173 -14.460 1.00 82.12 93 ASP A O 1
ATOM 737 N N . THR A 1 94 ? 1.221 -16.663 -12.499 1.00 83.00 94 THR A N 1
ATOM 738 C CA . THR A 1 94 ? 1.641 -15.276 -12.279 1.00 83.00 94 THR A CA 1
ATOM 739 C C . THR A 1 94 ? 2.865 -14.942 -13.126 1.00 83.00 94 THR A C 1
ATOM 741 O O . THR A 1 94 ? 3.931 -15.534 -12.946 1.00 83.00 94 THR A O 1
ATOM 744 N N . ASN A 1 95 ? 2.737 -13.923 -13.981 1.00 81.62 95 ASN A N 1
ATOM 745 C CA . ASN A 1 95 ? 3.867 -13.325 -14.688 1.00 81.62 95 ASN A CA 1
ATOM 746 C C . ASN A 1 95 ? 4.938 -12.879 -13.686 1.00 81.62 95 ASN A C 1
ATOM 748 O O . ASN A 1 95 ? 4.696 -12.008 -12.846 1.00 81.62 95 ASN A O 1
ATOM 752 N N . ARG A 1 96 ? 6.120 -13.495 -13.766 1.00 83.38 96 ARG A N 1
ATOM 753 C CA . ARG A 1 96 ? 7.256 -13.128 -12.924 1.00 83.38 96 ARG A CA 1
ATOM 754 C C . ARG A 1 96 ? 8.014 -11.960 -13.543 1.00 83.38 96 ARG A C 1
ATOM 756 O O . ARG A 1 96 ? 8.183 -11.872 -14.754 1.00 83.38 96 ARG A O 1
ATOM 763 N N . GLU A 1 97 ? 8.495 -11.080 -12.684 1.00 83.94 97 GLU A N 1
ATOM 764 C CA . GLU A 1 97 ? 9.330 -9.932 -12.997 1.00 83.94 97 GLU A CA 1
ATOM 765 C C . GLU A 1 97 ? 10.673 -10.055 -12.263 1.00 83.94 97 GLU A C 1
ATOM 767 O O . GLU A 1 97 ? 10.948 -11.050 -11.585 1.00 83.94 97 GLU A O 1
ATOM 772 N N . ALA A 1 98 ? 11.513 -9.025 -12.376 1.00 81.75 98 ALA A N 1
ATOM 773 C CA . ALA A 1 98 ? 12.862 -8.995 -11.813 1.00 81.75 98 ALA A CA 1
ATOM 774 C C . ALA A 1 98 ? 12.930 -9.385 -10.326 1.00 81.75 98 ALA A C 1
ATOM 776 O O . ALA A 1 98 ? 13.875 -10.040 -9.900 1.00 81.75 98 ALA A O 1
ATOM 777 N N . THR A 1 99 ? 11.922 -9.015 -9.535 1.00 80.25 99 THR A N 1
ATOM 778 C CA . THR A 1 99 ? 11.873 -9.278 -8.089 1.00 80.25 99 THR A CA 1
ATOM 779 C C . THR A 1 99 ? 10.986 -10.461 -7.708 1.00 80.25 99 THR A C 1
ATOM 781 O O . THR A 1 99 ? 10.930 -10.823 -6.536 1.00 80.25 99 THR A O 1
ATOM 784 N N . THR A 1 100 ? 10.297 -11.082 -8.670 1.00 78.38 100 THR A N 1
ATOM 785 C CA . THR A 1 100 ? 9.385 -12.210 -8.414 1.00 78.38 100 THR A CA 1
ATOM 786 C C . THR A 1 100 ? 9.848 -13.513 -9.069 1.00 78.38 100 THR A C 1
ATOM 788 O O . THR A 1 100 ? 9.147 -14.520 -8.980 1.00 78.38 100 THR A O 1
ATOM 791 N N . GLY A 1 101 ? 11.059 -13.528 -9.639 1.00 82.88 101 GLY A N 1
ATOM 792 C CA . GLY A 1 101 ? 11.741 -14.735 -10.115 1.00 82.88 101 GLY A CA 1
ATOM 793 C C . GLY A 1 101 ? 11.660 -14.956 -11.624 1.00 82.88 101 GLY A C 1
ATOM 794 O O . GLY A 1 101 ? 11.565 -16.100 -12.055 1.00 82.88 101 GLY A O 1
ATOM 795 N N . ALA A 1 102 ? 11.649 -13.890 -12.429 1.00 86.94 102 ALA A N 1
ATOM 796 C CA . ALA A 1 102 ? 11.764 -14.025 -13.879 1.00 86.94 102 ALA A CA 1
ATOM 797 C C . ALA A 1 102 ? 13.099 -14.683 -14.266 1.00 86.94 102 ALA A C 1
ATOM 799 O O . ALA A 1 102 ? 14.155 -14.257 -13.802 1.00 86.94 102 ALA A O 1
ATOM 800 N N . GLU A 1 103 ? 13.057 -15.674 -15.160 1.00 88.19 103 GLU A N 1
ATOM 801 C CA . GLU A 1 103 ? 14.268 -16.313 -15.701 1.00 88.19 103 GLU A CA 1
ATOM 802 C C . GLU A 1 103 ? 15.066 -15.367 -16.606 1.00 88.19 103 GLU A C 1
ATOM 804 O O . GLU A 1 103 ? 16.281 -15.485 -16.743 1.00 88.19 103 GLU A O 1
ATOM 809 N N . THR A 1 104 ? 14.388 -14.418 -17.251 1.00 92.00 104 THR A N 1
ATOM 810 C CA . THR A 1 104 ? 15.006 -13.410 -18.112 1.00 92.00 104 THR A CA 1
ATOM 811 C C . THR A 1 104 ? 14.265 -12.093 -17.957 1.00 92.00 104 THR A C 1
ATOM 813 O O . THR A 1 104 ? 13.036 -12.047 -18.001 1.00 92.00 104 THR A O 1
ATOM 816 N N . ILE A 1 105 ? 15.017 -11.007 -17.790 1.00 92.56 105 ILE A N 1
ATOM 817 C CA . ILE A 1 105 ? 14.466 -9.659 -17.664 1.00 92.56 105 ILE A CA 1
ATOM 818 C C . ILE A 1 105 ? 14.678 -8.944 -18.994 1.00 92.56 105 ILE A C 1
ATOM 820 O O . ILE A 1 105 ? 15.813 -8.706 -19.396 1.00 92.56 105 ILE A O 1
ATOM 824 N N . VAL A 1 106 ? 13.586 -8.578 -19.663 1.00 93.06 106 VAL A N 1
ATOM 825 C CA . VAL A 1 106 ? 13.621 -7.748 -20.873 1.00 93.06 106 VAL A CA 1
ATOM 826 C C .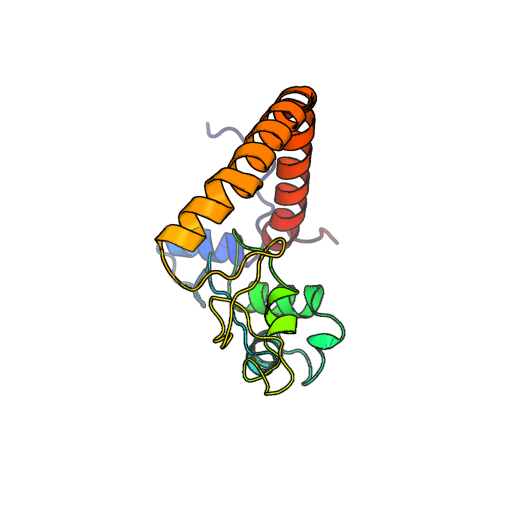 VAL A 1 106 ? 12.843 -6.469 -20.607 1.00 93.06 106 VAL A C 1
ATOM 828 O O . VAL A 1 106 ? 11.658 -6.523 -20.274 1.00 93.06 106 VAL A O 1
ATOM 831 N N . ARG A 1 107 ? 13.496 -5.312 -20.739 1.00 92.38 107 ARG A N 1
ATOM 832 C CA . ARG A 1 107 ? 12.868 -3.992 -20.576 1.00 92.38 107 ARG A CA 1
ATOM 833 C C . ARG A 1 107 ? 13.243 -3.097 -21.746 1.00 92.38 107 ARG A C 1
ATOM 835 O O . ARG A 1 107 ? 14.407 -3.022 -22.120 1.00 92.38 107 ARG A O 1
ATOM 842 N N . ASP A 1 108 ? 12.235 -2.478 -22.357 1.00 95.00 108 ASP A N 1
ATOM 843 C CA . ASP A 1 108 ? 12.385 -1.616 -23.540 1.00 95.00 108 ASP A CA 1
ATOM 844 C C . ASP A 1 108 ? 13.194 -2.266 -24.684 1.00 95.00 108 ASP A C 1
ATOM 846 O O . ASP A 1 108 ? 13.964 -1.618 -25.388 1.00 95.00 108 ASP A O 1
ATOM 850 N N . GLY A 1 109 ? 13.031 -3.585 -24.854 1.00 94.50 109 GLY A N 1
ATOM 851 C CA . GLY A 1 109 ? 13.738 -4.385 -25.861 1.00 94.50 109 GLY A CA 1
ATOM 852 C C . GLY A 1 109 ? 15.177 -4.779 -25.500 1.00 94.50 109 GLY A C 1
ATOM 853 O O . GLY A 1 109 ? 15.824 -5.453 -26.297 1.00 94.50 109 GLY A O 1
ATOM 854 N N . LEU A 1 110 ? 15.680 -4.403 -24.319 1.00 94.81 110 LEU A N 1
ATOM 855 C CA . LEU A 1 110 ? 17.024 -4.733 -23.839 1.00 94.81 110 LEU A CA 1
ATOM 856 C C . LEU A 1 110 ? 16.972 -5.864 -22.800 1.00 94.81 110 LEU A C 1
ATOM 858 O O . LEU A 1 110 ? 16.193 -5.805 -21.846 1.00 94.81 110 LEU A O 1
ATOM 862 N N . VAL A 1 111 ? 17.805 -6.893 -22.984 1.00 96.62 111 VAL A N 1
ATOM 863 C CA . VAL A 1 111 ? 17.987 -7.976 -22.004 1.00 96.62 111 VAL A CA 1
ATOM 864 C C . VAL A 1 111 ? 18.873 -7.472 -20.867 1.00 96.62 111 VAL A C 1
ATOM 866 O O . VAL A 1 111 ? 19.998 -7.041 -21.103 1.00 96.62 111 VAL A O 1
ATOM 869 N N . ILE A 1 112 ? 18.372 -7.531 -19.634 1.00 95.75 112 ILE A N 1
ATOM 870 C CA . ILE A 1 112 ? 19.103 -7.142 -18.426 1.00 95.75 112 ILE A CA 1
ATOM 871 C C . ILE A 1 112 ? 19.642 -8.412 -17.764 1.00 95.75 112 ILE A C 1
ATOM 873 O O . ILE A 1 112 ? 18.978 -9.030 -16.935 1.00 95.75 112 ILE A O 1
ATOM 877 N N . ASP A 1 113 ? 20.854 -8.801 -18.148 1.00 95.19 113 ASP A N 1
ATOM 878 C CA . ASP A 1 113 ? 21.566 -9.989 -17.650 1.00 95.19 113 ASP A CA 1
ATOM 879 C C . ASP A 1 113 ? 22.741 -9.651 -16.715 1.00 95.19 113 ASP A C 1
ATOM 881 O O . ASP A 1 113 ? 23.425 -10.531 -16.193 1.00 95.19 113 ASP A O 1
ATOM 885 N N . SER A 1 114 ? 22.999 -8.360 -16.503 1.00 95.50 114 SER A N 1
ATOM 886 C CA . SER A 1 114 ? 24.143 -7.871 -15.746 1.00 95.50 114 SER A CA 1
ATOM 887 C C . SER A 1 114 ? 23.887 -6.466 -15.190 1.00 95.50 114 SER A C 1
ATOM 889 O O . SER A 1 114 ? 23.084 -5.709 -15.746 1.00 95.50 114 SER A O 1
ATOM 891 N N . PRO A 1 115 ? 24.614 -6.046 -14.136 1.00 95.62 115 PRO A N 1
ATOM 892 C CA . PRO A 1 115 ? 24.555 -4.667 -13.653 1.00 95.62 115 PRO A CA 1
ATOM 893 C C . PRO A 1 115 ? 24.890 -3.633 -14.738 1.00 95.62 115 PRO A C 1
ATOM 895 O O . PRO A 1 115 ? 24.321 -2.547 -14.749 1.00 95.62 115 PRO A O 1
ATOM 898 N N . LYS A 1 116 ? 25.780 -3.970 -15.683 1.00 97.75 116 LYS A N 1
ATOM 899 C CA . LYS A 1 116 ? 26.138 -3.078 -16.793 1.00 97.75 116 LYS A CA 1
ATOM 900 C C . LYS A 1 116 ? 24.986 -2.913 -17.787 1.00 97.75 116 LYS A C 1
ATOM 902 O O . LYS A 1 116 ? 24.720 -1.787 -18.189 1.00 97.75 116 LYS A O 1
ATOM 907 N N . ALA A 1 117 ? 24.284 -3.995 -18.131 1.00 97.31 117 ALA A N 1
ATOM 908 C CA . ALA A 1 117 ? 23.082 -3.931 -18.965 1.00 97.31 117 ALA A CA 1
ATOM 909 C C . ALA A 1 117 ? 21.961 -3.122 -18.287 1.00 97.31 117 ALA A C 1
ATOM 911 O O . ALA A 1 117 ? 21.262 -2.353 -18.944 1.00 97.31 117 ALA A O 1
ATOM 912 N N . ALA A 1 118 ? 21.835 -3.225 -16.958 1.00 96.31 118 ALA A N 1
ATOM 913 C CA . ALA A 1 118 ? 20.916 -2.385 -16.192 1.00 96.31 118 ALA A CA 1
ATOM 914 C C . ALA A 1 118 ? 21.291 -0.895 -16.286 1.00 96.31 118 ALA A C 1
ATOM 916 O O . ALA A 1 118 ? 20.428 -0.067 -16.560 1.00 96.31 118 ALA A O 1
ATOM 917 N N . VAL A 1 119 ? 22.574 -0.546 -16.121 1.00 97.94 119 VAL A N 1
ATOM 918 C CA . VAL A 1 119 ? 23.048 0.842 -16.285 1.00 97.94 119 VAL A CA 1
ATOM 919 C C . VAL A 1 119 ? 22.815 1.341 -17.712 1.00 97.94 119 VAL A C 1
ATOM 921 O O . VAL A 1 119 ? 22.304 2.442 -17.887 1.00 97.94 119 VAL A O 1
ATOM 924 N N . GLU A 1 120 ? 23.099 0.524 -18.728 1.00 98.06 120 GLU A N 1
ATOM 925 C CA . GLU A 1 120 ? 22.839 0.867 -20.130 1.00 98.06 120 GLU A CA 1
ATOM 926 C C . GLU A 1 120 ? 21.349 1.156 -20.381 1.00 98.06 120 GLU A C 1
ATOM 928 O O . GLU A 1 120 ? 21.006 2.134 -21.048 1.00 98.06 120 GLU A O 1
ATOM 933 N N . HIS A 1 121 ? 20.450 0.342 -19.816 1.00 97.69 121 HIS A N 1
ATOM 934 C CA . HIS A 1 121 ? 19.008 0.595 -19.861 1.00 97.69 121 HIS A CA 1
ATOM 935 C C . HIS A 1 121 ? 18.642 1.914 -19.168 1.00 97.69 121 HIS A C 1
ATOM 937 O O . HIS A 1 121 ? 17.893 2.722 -19.725 1.00 97.69 121 HIS A O 1
ATOM 943 N N . MET A 1 122 ? 19.215 2.177 -17.992 1.00 98.19 122 MET A N 1
ATOM 944 C CA . MET A 1 122 ? 18.961 3.413 -17.256 1.00 98.19 122 MET A CA 1
ATOM 945 C C . MET A 1 122 ? 19.399 4.653 -18.042 1.00 98.19 122 MET A C 1
ATOM 947 O O . MET A 1 122 ? 18.638 5.615 -18.142 1.00 98.19 122 MET A O 1
ATOM 951 N N . GLU A 1 123 ? 20.584 4.620 -18.647 1.00 98.19 123 GLU A N 1
ATOM 952 C CA . GLU A 1 123 ? 21.125 5.716 -19.455 1.00 98.19 123 GLU A CA 1
ATOM 953 C C . GLU A 1 123 ? 20.311 5.965 -20.728 1.00 98.19 123 GLU A C 1
ATOM 955 O O . GLU A 1 123 ? 20.057 7.119 -21.082 1.00 98.19 123 GLU A O 1
ATOM 960 N N . LYS A 1 124 ? 19.864 4.899 -21.402 1.00 97.88 124 LYS A N 1
ATOM 961 C CA . LYS A 1 124 ? 19.111 4.999 -22.660 1.00 97.88 124 LYS A CA 1
ATOM 962 C C . LYS A 1 124 ? 17.644 5.375 -22.469 1.00 97.88 124 LYS A C 1
ATOM 964 O O . LYS A 1 124 ? 17.103 6.117 -23.289 1.00 97.88 124 LYS A O 1
ATOM 969 N N . PHE A 1 125 ? 16.993 4.873 -21.420 1.00 97.88 125 PHE A N 1
ATOM 970 C CA . PHE A 1 125 ? 15.536 4.959 -21.274 1.00 97.88 125 PHE A CA 1
ATOM 971 C C . PHE A 1 125 ? 15.107 5.697 -20.008 1.00 97.88 125 PHE A C 1
ATOM 973 O O . PHE A 1 125 ? 14.354 6.673 -20.096 1.00 97.88 125 PHE A O 1
ATOM 980 N N . VAL A 1 126 ? 15.609 5.282 -18.841 1.00 97.31 126 VAL A N 1
ATOM 981 C CA . VAL A 1 126 ? 15.122 5.772 -17.540 1.00 97.31 126 VAL A CA 1
ATOM 982 C C . VAL A 1 126 ? 15.486 7.238 -17.314 1.00 97.31 126 VAL A C 1
ATOM 984 O O . VAL A 1 126 ? 14.600 8.054 -17.063 1.00 97.31 126 VAL A O 1
ATOM 987 N N . PHE A 1 127 ? 16.760 7.619 -17.440 1.00 98.25 127 PHE A N 1
ATOM 988 C CA . PHE A 1 127 ? 17.181 9.001 -17.192 1.00 98.25 127 PHE A CA 1
ATOM 989 C C . PHE A 1 127 ? 16.576 9.992 -18.196 1.00 98.25 127 PHE A C 1
ATOM 991 O O . PHE A 1 127 ? 16.049 11.017 -17.753 1.00 98.25 127 PHE A O 1
ATOM 998 N N . PRO A 1 128 ? 16.543 9.715 -19.518 1.00 98.06 128 PRO A N 1
ATOM 999 C CA . PRO A 1 128 ? 15.858 10.592 -20.462 1.00 98.06 128 PRO A CA 1
ATOM 1000 C C . PRO A 1 128 ? 14.364 10.729 -20.160 1.00 98.06 128 PRO A C 1
ATOM 1002 O O . PRO A 1 128 ? 13.820 11.829 -20.269 1.00 98.06 128 PRO A O 1
ATOM 1005 N N . HIS A 1 129 ? 13.695 9.640 -19.765 1.00 97.00 129 HIS A N 1
ATOM 1006 C CA . HIS A 1 129 ? 12.299 9.692 -19.338 1.00 97.00 129 HIS A CA 1
ATOM 1007 C C . HIS A 1 129 ? 12.126 10.576 -18.096 1.00 97.00 129 HIS A C 1
ATOM 1009 O O . HIS A 1 129 ? 11.290 11.475 -18.117 1.00 97.00 129 HIS A O 1
ATOM 1015 N N . TYR A 1 130 ? 12.955 10.409 -17.063 1.00 97.19 130 TYR A N 1
ATOM 1016 C CA . TYR A 1 130 ? 12.890 11.227 -15.849 1.00 97.19 130 TYR A CA 1
ATOM 1017 C C . TYR A 1 130 ? 13.161 12.708 -16.106 1.00 97.19 130 TYR A C 1
ATOM 1019 O O . TYR A 1 130 ? 12.515 13.557 -15.498 1.00 97.19 130 TYR A O 1
ATOM 1027 N N . LEU A 1 131 ? 14.062 13.047 -17.030 1.00 97.12 131 LEU A N 1
ATOM 1028 C CA . LEU A 1 131 ? 14.290 14.439 -17.420 1.00 97.12 131 LEU A CA 1
ATOM 1029 C C . LEU A 1 131 ? 13.057 15.055 -18.094 1.00 97.12 131 LEU A C 1
ATOM 1031 O O . LEU A 1 131 ? 12.715 16.202 -17.796 1.00 97.12 131 LEU A O 1
ATOM 1035 N N . ARG A 1 132 ? 12.366 14.300 -18.962 1.00 95.94 132 ARG A N 1
ATOM 1036 C CA . ARG A 1 132 ? 11.092 14.741 -19.556 1.00 95.94 132 ARG A CA 1
ATOM 1037 C C . ARG A 1 132 ? 10.015 14.900 -18.489 1.00 95.94 132 ARG A C 1
ATOM 1039 O O . ARG A 1 132 ? 9.444 15.980 -18.372 1.00 95.94 132 ARG A O 1
ATOM 1046 N N . TRP A 1 133 ? 9.828 13.876 -17.660 1.00 94.94 133 TRP A N 1
ATOM 1047 C CA . TRP A 1 133 ? 8.841 13.873 -16.584 1.00 94.94 133 TRP A CA 1
ATOM 1048 C C . TRP A 1 133 ? 9.054 15.030 -15.603 1.00 94.94 133 TRP A C 1
ATOM 1050 O O . TRP A 1 133 ? 8.111 15.737 -15.266 1.00 94.94 133 TRP A O 1
ATOM 1060 N N . LYS A 1 134 ? 10.303 15.307 -15.212 1.00 96.00 134 LYS A N 1
ATOM 1061 C CA . LYS A 1 134 ? 10.646 16.469 -14.384 1.00 96.00 134 LYS A CA 1
ATOM 1062 C C . LYS A 1 134 ? 10.201 17.776 -15.037 1.00 96.00 134 LYS A C 1
ATOM 1064 O O . LYS A 1 134 ? 9.610 18.611 -14.361 1.00 96.00 134 LYS A O 1
ATOM 1069 N N . LYS A 1 135 ? 10.497 17.971 -16.325 1.00 95.25 135 LYS A N 1
ATOM 1070 C CA . LYS A 1 135 ? 10.129 19.197 -17.047 1.00 95.25 135 LYS A CA 1
ATOM 1071 C C . LYS A 1 135 ? 8.609 19.373 -17.110 1.00 95.25 135 LYS A C 1
ATOM 1073 O O . LYS A 1 135 ? 8.119 20.481 -16.917 1.00 95.25 135 LYS A O 1
ATOM 1078 N N . GLU A 1 136 ? 7.879 18.289 -17.352 1.00 92.19 136 GLU A N 1
ATOM 1079 C CA . GLU A 1 136 ? 6.413 18.270 -17.366 1.00 92.19 136 GLU A CA 1
ATOM 1080 C C . GLU A 1 136 ? 5.831 18.583 -15.982 1.00 92.19 136 GLU A C 1
ATOM 1082 O O . GLU A 1 136 ? 4.973 19.454 -15.861 1.00 92.19 136 GLU A O 1
ATOM 1087 N N . LEU A 1 137 ? 6.350 17.948 -14.927 1.00 93.56 137 LEU A N 1
ATOM 1088 C CA . LEU A 1 137 ? 5.951 18.224 -13.547 1.00 93.56 137 LEU A CA 1
ATOM 1089 C C . LEU A 1 137 ? 6.215 19.676 -13.155 1.00 93.56 137 LEU A C 1
ATOM 1091 O O . LEU A 1 137 ? 5.356 20.309 -12.556 1.00 93.56 137 LEU A O 1
ATOM 1095 N N . GLN A 1 138 ? 7.379 20.225 -13.506 1.00 95.38 138 GLN A N 1
ATOM 1096 C CA . GLN A 1 138 ? 7.726 21.614 -13.197 1.00 95.38 138 GLN A CA 1
ATOM 1097 C C . GLN A 1 138 ? 6.760 22.614 -13.838 1.00 95.38 138 GLN A C 1
ATOM 1099 O O . GLN A 1 138 ? 6.504 23.661 -13.251 1.00 95.38 138 GLN A O 1
ATOM 1104 N N . ALA A 1 139 ? 6.200 22.291 -15.006 1.00 93.81 139 ALA A N 1
ATOM 1105 C CA . ALA A 1 139 ? 5.216 23.143 -15.666 1.00 93.81 139 ALA A CA 1
ATOM 1106 C C . ALA A 1 139 ? 3.861 23.188 -14.934 1.00 93.81 139 ALA A C 1
ATOM 1108 O O . ALA A 1 139 ? 3.083 24.105 -15.179 1.00 93.81 139 ALA A O 1
ATOM 1109 N N . ASN A 1 140 ? 3.573 22.224 -14.050 1.00 93.81 140 ASN A N 1
ATOM 1110 C CA . ASN A 1 140 ? 2.278 22.097 -13.376 1.00 93.81 140 ASN A CA 1
ATOM 1111 C C . ASN A 1 140 ? 2.396 21.687 -11.894 1.00 93.81 140 ASN A C 1
ATOM 1113 O O . ASN A 1 140 ? 1.526 20.997 -11.360 1.00 93.81 140 ASN A O 1
ATOM 1117 N N . ILE A 1 141 ? 3.493 22.071 -11.233 1.00 95.19 141 ILE A N 1
ATOM 1118 C CA . ILE A 1 141 ? 3.868 21.515 -9.926 1.00 95.19 141 ILE A CA 1
ATOM 1119 C C . ILE A 1 141 ? 2.803 21.762 -8.857 1.00 95.19 141 ILE A C 1
ATOM 1121 O O . ILE A 1 141 ? 2.431 20.833 -8.148 1.00 95.19 141 ILE A O 1
ATOM 1125 N N . GLU A 1 142 ? 2.254 22.974 -8.797 1.00 95.81 142 GLU A N 1
ATOM 1126 C CA . GLU A 1 142 ? 1.254 23.355 -7.796 1.00 95.81 142 GLU A CA 1
ATOM 1127 C C . GLU A 1 142 ? -0.025 22.521 -7.921 1.00 95.81 142 GLU A C 1
ATOM 1129 O O . GLU A 1 142 ? -0.508 21.973 -6.932 1.00 95.81 142 GLU A O 1
ATOM 1134 N N . ALA A 1 143 ? -0.551 22.352 -9.138 1.00 95.19 143 ALA A N 1
ATOM 1135 C CA . ALA A 1 143 ? -1.760 21.558 -9.346 1.00 95.19 143 ALA A CA 1
ATOM 1136 C C . ALA A 1 143 ? -1.524 20.071 -9.040 1.00 95.19 143 ALA A C 1
ATOM 1138 O O . ALA A 1 143 ? -2.397 19.391 -8.506 1.00 95.19 143 ALA A O 1
ATOM 1139 N N . GLU A 1 144 ? -0.336 19.563 -9.357 1.00 95.31 144 GLU A N 1
ATOM 1140 C CA . GLU A 1 144 ? 0.030 18.159 -9.177 1.00 95.31 144 GLU A CA 1
ATOM 1141 C C . GLU A 1 144 ? 0.300 17.836 -7.692 1.00 95.31 144 GLU A C 1
ATOM 1143 O O . GLU A 1 144 ? -0.049 16.751 -7.214 1.00 95.31 144 GLU A O 1
ATOM 1148 N N . VAL A 1 145 ? 0.834 18.794 -6.925 1.00 95.38 145 VAL A N 1
ATOM 1149 C CA . VAL A 1 145 ? 0.918 18.736 -5.455 1.00 95.38 145 VAL A CA 1
ATOM 1150 C C . VAL A 1 145 ? -0.475 18.820 -4.833 1.00 95.38 145 VAL A C 1
ATOM 1152 O O . VAL A 1 145 ? -0.833 17.941 -4.051 1.00 95.38 145 VAL A O 1
ATOM 1155 N N . ALA A 1 146 ? -1.290 19.805 -5.219 1.00 96.00 146 ALA A N 1
ATOM 1156 C CA . ALA A 1 146 ? -2.649 19.968 -4.701 1.00 96.00 146 ALA A CA 1
ATOM 1157 C C . ALA A 1 146 ? -3.504 18.714 -4.936 1.00 96.00 146 ALA A C 1
ATOM 1159 O O . ALA A 1 146 ? -4.195 18.254 -4.031 1.00 96.00 146 ALA A O 1
ATOM 1160 N N . LYS A 1 147 ? -3.394 18.100 -6.120 1.00 95.81 147 LYS A N 1
ATOM 1161 C CA . LYS A 1 147 ? -4.061 16.836 -6.454 1.00 95.81 147 LYS A CA 1
ATOM 1162 C C . LYS A 1 147 ? -3.642 15.687 -5.533 1.00 95.81 147 LYS A C 1
ATOM 1164 O O . LYS A 1 147 ? -4.499 14.914 -5.114 1.00 95.81 147 LYS A O 1
ATOM 1169 N N . ARG A 1 148 ? -2.346 15.553 -5.223 1.00 94.25 148 ARG A N 1
ATOM 1170 C CA . ARG A 1 148 ? -1.851 14.513 -4.301 1.00 94.25 148 ARG A CA 1
ATOM 1171 C C . ARG A 1 148 ? -2.323 14.749 -2.877 1.00 94.25 148 ARG A C 1
ATOM 1173 O O . ARG A 1 148 ? -2.763 13.801 -2.248 1.00 94.25 148 ARG A O 1
ATOM 1180 N N . ILE A 1 149 ? -2.271 15.993 -2.400 1.00 94.69 149 ILE A N 1
ATOM 1181 C CA . ILE A 1 149 ? -2.778 16.354 -1.072 1.00 94.69 149 ILE A CA 1
ATOM 1182 C C . ILE A 1 149 ? -4.273 16.050 -0.983 1.00 94.69 149 ILE A C 1
ATOM 1184 O O . ILE A 1 149 ? -4.701 15.439 -0.016 1.00 94.69 149 ILE A O 1
ATOM 1188 N N . ALA A 1 150 ? -5.063 16.413 -1.996 1.00 94.00 150 ALA A N 1
ATOM 1189 C CA . ALA A 1 150 ? -6.492 16.116 -2.011 1.00 94.00 150 ALA A C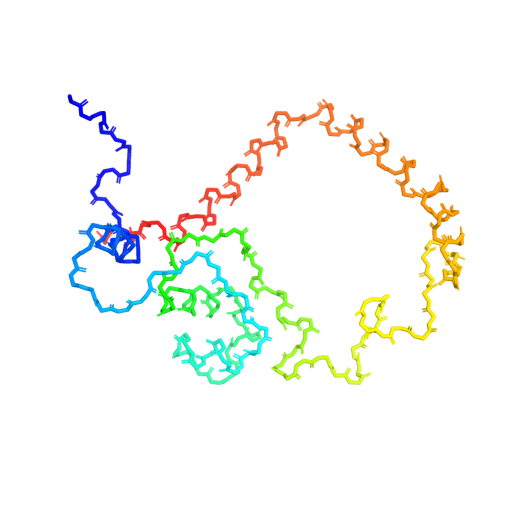A 1
ATOM 1190 C C . ALA A 1 150 ? -6.767 14.604 -1.966 1.00 94.00 150 ALA A C 1
ATOM 1192 O O . ALA A 1 150 ? -7.590 14.159 -1.175 1.00 94.00 150 ALA A O 1
ATOM 1193 N N . ALA A 1 151 ? -6.042 13.809 -2.762 1.00 92.38 151 ALA A N 1
ATOM 1194 C CA . ALA A 1 151 ? -6.170 12.352 -2.742 1.00 92.38 151 ALA A CA 1
ATOM 1195 C C . ALA A 1 151 ? -5.763 11.747 -1.386 1.00 92.38 151 ALA A C 1
ATOM 1197 O O . ALA A 1 151 ? -6.436 10.847 -0.893 1.00 92.38 151 ALA A O 1
ATOM 1198 N N . GLU A 1 152 ? -4.692 12.263 -0.780 1.00 92.38 152 GLU A N 1
ATOM 1199 C CA . GLU A 1 152 ? -4.241 11.864 0.552 1.00 92.38 152 GLU A CA 1
ATOM 1200 C C . GLU A 1 152 ? -5.299 12.186 1.611 1.00 92.38 152 GLU A C 1
ATOM 1202 O O . GLU A 1 152 ? -5.657 11.320 2.401 1.00 92.38 152 GLU A O 1
ATOM 1207 N N . VAL A 1 153 ? -5.867 13.395 1.587 1.00 90.88 153 VAL 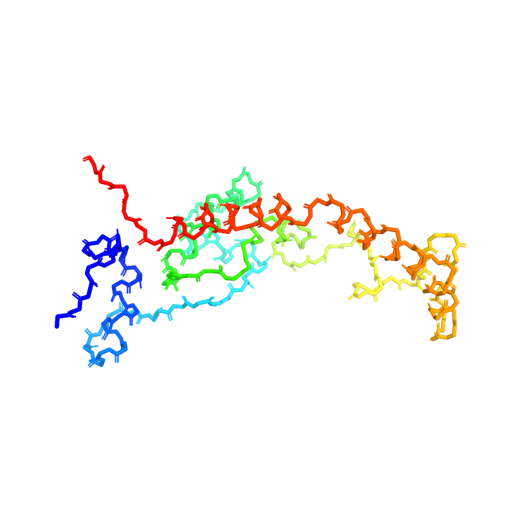A N 1
ATOM 1208 C CA . VAL A 1 153 ? -6.951 13.799 2.493 1.00 90.88 153 VAL A CA 1
ATOM 1209 C C . VAL A 1 153 ? -8.142 12.853 2.364 1.00 90.88 153 VAL A C 1
ATOM 1211 O O . VAL A 1 153 ? -8.588 12.327 3.377 1.00 90.88 153 VAL A O 1
ATOM 1214 N N . THR A 1 154 ? -8.594 12.550 1.142 1.00 91.19 154 THR A N 1
ATOM 1215 C CA . THR A 1 154 ? -9.698 11.601 0.916 1.00 91.19 154 THR A CA 1
ATOM 1216 C C . THR A 1 154 ? -9.411 10.219 1.507 1.00 91.19 154 THR A C 1
ATOM 1218 O O . THR A 1 154 ? -10.303 9.591 2.069 1.00 91.19 154 THR A O 1
ATOM 1221 N N . VAL A 1 155 ? -8.173 9.728 1.411 1.00 92.19 155 VAL A N 1
ATOM 1222 C CA . VAL A 1 155 ? -7.788 8.453 2.034 1.00 92.19 155 VAL A CA 1
ATOM 1223 C C . VAL A 1 155 ? -7.782 8.565 3.558 1.00 92.19 155 VAL A C 1
ATOM 1225 O O . VAL A 1 155 ? -8.305 7.675 4.226 1.00 92.19 155 VAL A O 1
ATOM 1228 N N . GLN A 1 156 ? -7.222 9.637 4.124 1.00 89.75 156 GLN A N 1
ATOM 1229 C CA . GLN A 1 156 ? -7.158 9.810 5.578 1.00 89.75 156 GLN A CA 1
ATOM 1230 C C . GLN A 1 156 ? -8.535 10.013 6.214 1.00 89.75 156 GLN A C 1
ATOM 1232 O O . GLN A 1 156 ? -8.755 9.575 7.344 1.00 89.75 156 GLN A O 1
ATOM 1237 N N . GLU A 1 157 ? -9.488 10.598 5.489 1.00 88.12 157 GLU A N 1
ATOM 1238 C CA . GLU A 1 157 ? -10.880 10.726 5.930 1.00 88.12 157 GLU A CA 1
ATOM 1239 C C . GLU A 1 157 ? -11.521 9.365 6.246 1.00 88.12 157 GLU A C 1
ATOM 1241 O O . GLU A 1 157 ? -12.309 9.282 7.187 1.00 88.12 157 GLU A O 1
ATOM 1246 N N . LEU A 1 158 ? -11.104 8.281 5.575 1.00 89.44 158 LEU A N 1
ATOM 1247 C CA . LEU A 1 158 ? -11.566 6.914 5.867 1.00 89.44 158 LEU A CA 1
ATOM 1248 C C . LEU A 1 158 ? -11.182 6.424 7.277 1.00 89.44 158 LEU A C 1
ATOM 1250 O O . LEU A 1 158 ? -11.786 5.480 7.786 1.00 89.44 158 LEU A O 1
ATOM 1254 N N . PHE A 1 159 ? -10.164 7.027 7.902 1.00 88.12 159 PHE A N 1
ATOM 1255 C CA . PHE A 1 159 ? -9.602 6.597 9.190 1.00 88.12 159 PHE A CA 1
ATOM 1256 C C . PHE A 1 159 ? -9.788 7.618 10.316 1.00 88.12 159 PHE A C 1
ATOM 1258 O O . PHE A 1 159 ? -9.629 7.271 11.491 1.00 88.12 159 PHE A O 1
ATOM 1265 N N . ALA A 1 160 ? -10.103 8.866 9.970 1.00 73.00 160 ALA A N 1
ATOM 1266 C CA . ALA A 1 160 ? -10.064 9.989 10.896 1.00 73.00 160 ALA A CA 1
ATOM 1267 C C . ALA A 1 160 ? -11.408 10.287 11.588 1.00 73.00 160 ALA A C 1
ATOM 1269 O O . ALA A 1 160 ? -11.390 10.663 12.763 1.00 73.00 160 ALA A O 1
ATOM 1270 N N . PHE A 1 161 ? -12.554 10.096 10.918 1.00 68.00 161 PHE A N 1
ATOM 1271 C CA . PHE A 1 161 ? -13.856 10.602 11.390 1.00 68.00 161 PHE A CA 1
ATOM 1272 C C . PHE A 1 161 ? -14.966 9.542 11.405 1.00 68.00 161 PHE A C 1
ATOM 1274 O O . PHE A 1 161 ? -14.902 8.526 10.718 1.00 68.00 161 PHE A O 1
ATOM 1281 N N . PHE A 1 162 ? -16.006 9.800 12.200 1.00 57.03 162 PHE A N 1
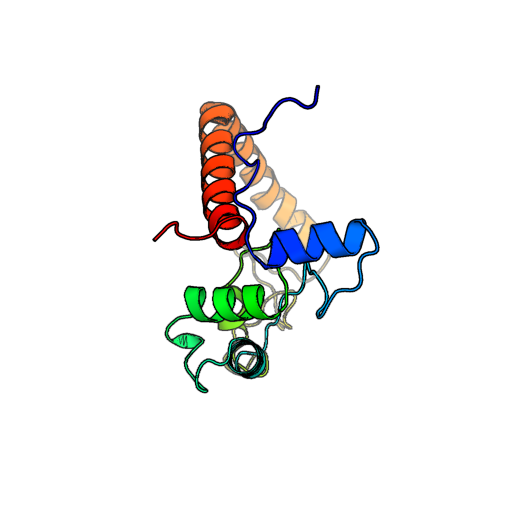ATOM 1282 C CA . PHE A 1 162 ? -17.301 9.128 12.073 1.00 57.03 162 PHE A CA 1
ATOM 1283 C C . PHE A 1 162 ? -18.161 9.850 11.028 1.00 57.03 162 PHE A C 1
ATOM 1285 O O . PHE A 1 162 ? -18.120 11.080 10.952 1.00 57.03 162 PHE A O 1
ATOM 1292 N N . GLU A 1 163 ? -19.017 9.118 10.307 1.00 45.03 163 GLU A N 1
ATOM 1293 C CA . GLU A 1 163 ? -20.241 9.732 9.788 1.00 45.03 163 GLU A CA 1
ATOM 1294 C C . GLU A 1 163 ? -21.048 10.241 10.990 1.00 45.03 163 GLU A C 1
ATOM 1296 O O . GLU A 1 163 ? -21.409 9.484 11.897 1.00 45.03 163 GLU A O 1
ATOM 1301 N N . VAL A 1 164 ? -21.289 11.549 11.029 1.00 36.94 164 VAL A N 1
ATOM 1302 C CA . VAL A 1 164 ? -22.325 12.106 11.895 1.00 36.94 164 VAL A CA 1
ATOM 1303 C C . VAL A 1 164 ? -23.647 11.667 11.270 1.00 36.94 164 VAL A C 1
ATOM 1305 O O . VAL A 1 164 ? -23.952 12.101 10.162 1.00 36.94 164 VAL A O 1
ATOM 1308 N N . ASN A 1 165 ? -24.362 10.758 11.943 1.00 32.50 165 ASN A N 1
ATOM 1309 C CA . ASN A 1 165 ? -25.711 10.328 11.545 1.00 32.50 165 ASN A CA 1
ATOM 1310 C C . ASN A 1 165 ? -26.640 11.518 11.272 1.00 32.50 165 ASN A C 1
ATOM 1312 O O . ASN A 1 165 ? -26.581 12.495 12.059 1.00 32.50 165 ASN A O 1
#